Protein AF-A0A4Y2D715-F1 (afdb_monomer)

Sequence (50 aa):
MKIRYDSRATDHNFKEGDLVWMYNPKPRRGLSPKLQQNLEGPYTVVKKLN

Mean predicted aligned error: 6.48 Å

Structure (mmCIF, N/CA/C/O backbone):
data_AF-A0A4Y2D715-F1
#
_entry.id   AF-A0A4Y2D71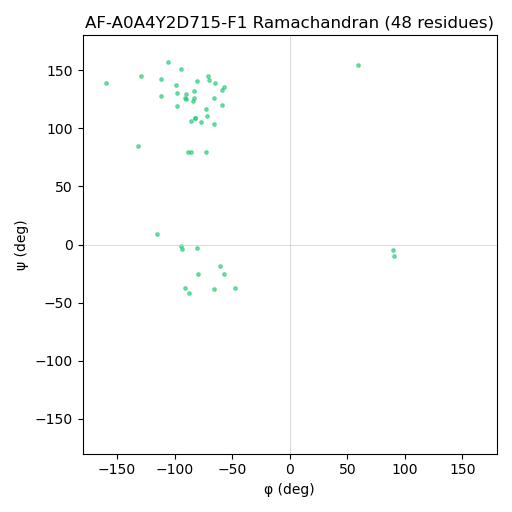5-F1
#
loop_
_atom_site.group_PDB
_atom_site.id
_atom_site.type_symbol
_atom_site.label_atom_id
_atom_site.label_alt_id
_atom_site.label_comp_id
_atom_site.label_asym_id
_atom_site.label_entity_id
_atom_site.label_seq_id
_atom_site.pdbx_PDB_ins_code
_atom_site.Cartn_x
_atom_site.Cartn_y
_atom_site.Cartn_z
_atom_site.occupancy
_atom_site.B_iso_or_equiv
_atom_site.auth_seq_id
_atom_site.auth_comp_id
_atom_site.auth_asym_id
_atom_site.auth_atom_id
_atom_site.pdbx_PDB_model_num
ATOM 1 N N . MET A 1 1 ? 11.487 -17.584 6.034 1.00 69.06 1 MET A N 1
ATOM 2 C CA . MET A 1 1 ? 11.703 -16.202 6.508 1.00 69.06 1 MET A CA 1
ATOM 3 C C . MET A 1 1 ? 13.152 -15.816 6.266 1.00 69.06 1 MET A C 1
ATOM 5 O O . MET A 1 1 ? 14.048 -16.571 6.635 1.00 69.06 1 MET A O 1
ATOM 9 N N . LYS A 1 2 ? 13.407 -14.712 5.569 1.00 81.19 2 LYS A N 1
ATOM 10 C CA . LYS A 1 2 ? 14.760 -14.237 5.267 1.00 81.19 2 LYS A CA 1
ATOM 11 C C . LYS A 1 2 ? 15.204 -13.346 6.432 1.00 81.19 2 LYS A C 1
ATOM 13 O O . LYS A 1 2 ? 15.198 -12.130 6.328 1.00 81.19 2 LYS A O 1
ATOM 18 N N . ILE A 1 3 ? 15.642 -13.973 7.529 1.00 81.62 3 ILE A N 1
ATOM 19 C CA . ILE A 1 3 ? 15.934 -13.339 8.836 1.00 81.62 3 ILE A CA 1
ATOM 20 C C . ILE A 1 3 ? 16.790 -12.063 8.724 1.00 81.62 3 ILE A C 1
ATOM 22 O O . ILE A 1 3 ? 16.542 -11.094 9.429 1.00 81.62 3 ILE A O 1
ATOM 26 N N . ARG A 1 4 ? 17.774 -12.021 7.812 1.00 84.94 4 ARG A N 1
ATOM 27 C CA . ARG A 1 4 ? 18.634 -10.837 7.619 1.00 84.94 4 ARG A CA 1
ATOM 28 C C . ARG A 1 4 ? 17.872 -9.617 7.088 1.00 84.94 4 ARG A C 1
ATOM 30 O O . ARG A 1 4 ? 18.155 -8.505 7.517 1.00 84.94 4 ARG A O 1
ATOM 37 N N . TYR A 1 5 ? 16.917 -9.825 6.186 1.00 83.81 5 TYR A N 1
ATOM 38 C CA . TYR A 1 5 ? 16.145 -8.757 5.543 1.00 83.81 5 TYR A CA 1
ATOM 39 C C . TYR A 1 5 ? 14.872 -8.433 6.329 1.00 83.81 5 TYR A C 1
ATOM 41 O O . TYR A 1 5 ? 14.537 -7.266 6.504 1.00 83.81 5 TYR A O 1
ATOM 49 N N . ASP A 1 6 ? 14.233 -9.461 6.886 1.00 84.31 6 ASP A N 1
ATOM 50 C CA . ASP A 1 6 ? 12.988 -9.342 7.647 1.00 84.31 6 ASP A CA 1
ATOM 51 C C . ASP A 1 6 ? 13.233 -8.882 9.100 1.00 84.31 6 ASP A C 1
ATOM 53 O O . ASP A 1 6 ? 12.284 -8.649 9.838 1.00 84.31 6 ASP A O 1
ATOM 57 N N . SER A 1 7 ? 14.494 -8.712 9.528 1.00 82.50 7 SER A N 1
ATOM 58 C CA . SER A 1 7 ? 14.859 -8.318 10.906 1.00 82.50 7 SER A CA 1
ATOM 59 C C . SER A 1 7 ? 14.302 -6.960 11.351 1.00 82.50 7 SER A C 1
ATOM 61 O O . SER A 1 7 ? 14.257 -6.682 12.546 1.00 82.50 7 SER A O 1
ATOM 63 N N . ARG A 1 8 ? 13.891 -6.111 10.403 1.00 80.88 8 ARG A N 1
ATOM 64 C CA . ARG A 1 8 ? 13.282 -4.793 10.650 1.00 80.88 8 ARG A CA 1
ATOM 65 C C . ARG A 1 8 ? 11.836 -4.701 10.180 1.00 80.88 8 ARG A C 1
ATOM 67 O O . ARG A 1 8 ? 11.290 -3.602 10.143 1.00 80.88 8 ARG A O 1
ATOM 74 N N . ALA A 1 9 ? 11.236 -5.819 9.781 1.00 80.38 9 ALA A N 1
ATOM 75 C CA . ALA A 1 9 ? 9.822 -5.836 9.468 1.00 80.38 9 ALA A CA 1
ATOM 76 C C . ALA A 1 9 ? 9.055 -5.570 10.767 1.00 80.38 9 ALA A C 1
ATOM 78 O O . ALA A 1 9 ? 8.985 -6.418 11.653 1.00 80.38 9 ALA A O 1
ATOM 79 N N . THR A 1 10 ? 8.550 -4.351 10.913 1.00 80.56 10 THR A N 1
ATOM 80 C CA . THR A 1 10 ? 7.617 -4.006 11.977 1.00 80.56 10 THR A CA 1
ATOM 81 C C . THR A 1 10 ? 6.229 -4.468 11.575 1.00 80.56 10 THR A C 1
ATOM 83 O O . THR A 1 10 ? 5.828 -4.310 10.420 1.00 80.56 10 THR A O 1
ATOM 86 N N . ASP A 1 11 ? 5.462 -4.997 12.524 1.00 78.31 11 ASP A N 1
ATOM 87 C CA . ASP A 1 11 ? 4.041 -5.223 12.287 1.00 78.31 11 ASP A CA 1
ATOM 88 C C . ASP A 1 11 ? 3.334 -3.880 12.106 1.00 78.31 11 ASP A C 1
ATOM 90 O O . ASP A 1 11 ? 3.447 -2.963 12.925 1.00 78.31 11 ASP A O 1
ATOM 94 N N . HIS A 1 12 ? 2.619 -3.754 10.992 1.00 78.56 12 HIS A N 1
ATOM 95 C CA . HIS A 1 12 ? 1.864 -2.553 10.669 1.00 78.56 12 HIS A CA 1
ATOM 96 C C . HIS A 1 12 ? 0.488 -2.667 11.333 1.00 78.56 12 HIS A C 1
ATOM 98 O O . HIS A 1 12 ? -0.367 -3.448 10.915 1.00 78.56 12 HIS A O 1
ATOM 104 N N . ASN A 1 13 ? 0.278 -1.908 12.409 1.00 85.25 13 ASN A N 1
ATOM 105 C CA . ASN A 1 13 ? -0.989 -1.880 13.139 1.00 85.25 13 ASN A CA 1
ATOM 106 C C . ASN A 1 13 ? -1.955 -0.873 12.512 1.00 85.25 13 ASN A C 1
ATOM 108 O O 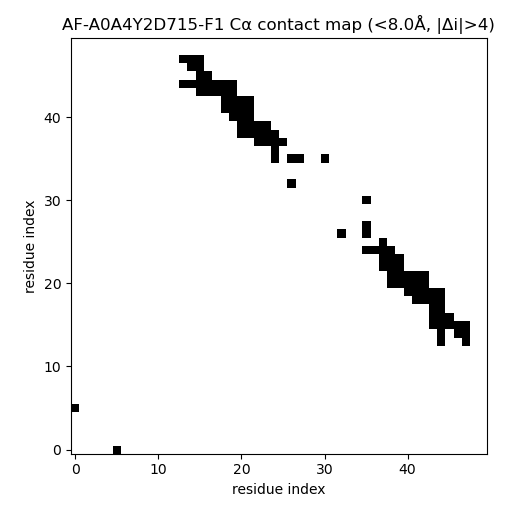. ASN A 1 13 ? -2.104 0.239 13.015 1.00 85.25 13 ASN A O 1
ATOM 112 N N . PHE A 1 14 ? -2.607 -1.273 11.422 1.00 87.69 14 PHE A N 1
ATOM 113 C CA . PHE A 1 14 ? -3.679 -0.481 10.824 1.00 87.69 14 PHE A CA 1
ATOM 114 C C . PHE A 1 14 ? -4.926 -0.469 11.711 1.00 87.69 14 PHE A C 1
ATOM 116 O O . PHE A 1 14 ? -5.293 -1.490 12.306 1.00 87.69 14 PHE A O 1
ATOM 123 N N . LYS A 1 15 ? -5.588 0.682 11.769 1.00 91.31 15 LYS A N 1
ATOM 124 C CA . LYS A 1 15 ? -6.879 0.889 12.425 1.00 91.31 15 LYS A CA 1
ATOM 125 C C . LYS A 1 15 ? -7.980 1.023 11.382 1.00 91.31 15 LYS A C 1
ATOM 127 O O . LYS A 1 15 ? -7.726 1.371 10.232 1.00 91.31 15 LYS A O 1
ATOM 132 N N . GLU A 1 16 ? -9.214 0.750 11.790 1.00 93.06 16 GLU A N 1
ATOM 133 C CA . GLU A 1 16 ? -10.375 1.017 10.942 1.00 93.06 16 GLU A CA 1
ATOM 134 C C . GLU A 1 16 ? -10.430 2.511 10.588 1.00 93.06 16 GLU A C 1
ATOM 136 O O . GLU A 1 16 ? -10.247 3.370 11.450 1.00 93.06 16 GLU A O 1
ATOM 141 N N . GLY A 1 17 ? -10.644 2.812 9.308 1.00 93.00 17 GLY A N 1
ATOM 142 C CA . GLY A 1 17 ? -10.619 4.168 8.760 1.00 93.00 17 GLY A CA 1
ATOM 143 C C . GLY A 1 17 ? -9.256 4.647 8.250 1.00 93.00 17 GLY A C 1
ATOM 144 O O . GLY A 1 17 ? -9.219 5.665 7.558 1.00 93.00 17 GLY A O 1
ATOM 145 N N . ASP A 1 18 ? -8.158 3.926 8.504 1.0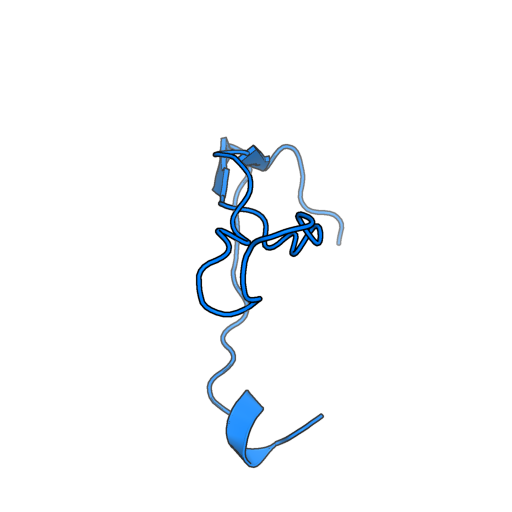0 93.75 18 ASP A N 1
ATOM 146 C CA . ASP A 1 18 ? -6.847 4.293 7.955 1.00 93.75 18 ASP A CA 1
ATOM 147 C C . ASP A 1 18 ? -6.838 4.181 6.424 1.00 93.75 18 ASP A C 1
ATOM 149 O O . ASP A 1 18 ? -7.362 3.218 5.853 1.00 93.75 18 ASP A O 1
ATOM 153 N N . LEU A 1 19 ? -6.196 5.154 5.766 1.00 94.00 19 LEU A N 1
ATOM 154 C CA . LEU A 1 19 ? -5.945 5.122 4.328 1.00 94.00 19 LEU A CA 1
ATOM 155 C C . LEU A 1 19 ? -4.677 4.325 4.029 1.00 94.00 19 LEU A C 1
ATOM 157 O O . LEU A 1 19 ? -3.589 4.659 4.499 1.00 94.00 19 LEU A O 1
ATOM 161 N N . VAL A 1 20 ? -4.815 3.296 3.203 1.00 92.81 20 VAL A N 1
ATOM 162 C CA . VAL A 1 20 ? -3.734 2.383 2.837 1.00 92.81 20 VAL A CA 1
ATOM 163 C C . VAL A 1 20 ? -3.636 2.234 1.326 1.00 92.81 20 VAL A C 1
ATOM 165 O O . VAL A 1 20 ? -4.642 2.221 0.622 1.00 92.81 20 VAL A O 1
ATOM 168 N N . TRP A 1 21 ? -2.410 2.093 0.830 1.00 93.19 21 TRP A N 1
ATOM 169 C CA . TRP A 1 21 ? -2.151 1.742 -0.564 1.00 93.19 21 TRP A CA 1
ATOM 170 C C . TRP A 1 21 ? -1.886 0.248 -0.668 1.00 93.19 21 TRP A C 1
ATOM 172 O O . TRP A 1 21 ? -1.064 -0.293 0.073 1.00 93.19 21 TRP A O 1
ATOM 182 N N . MET A 1 22 ?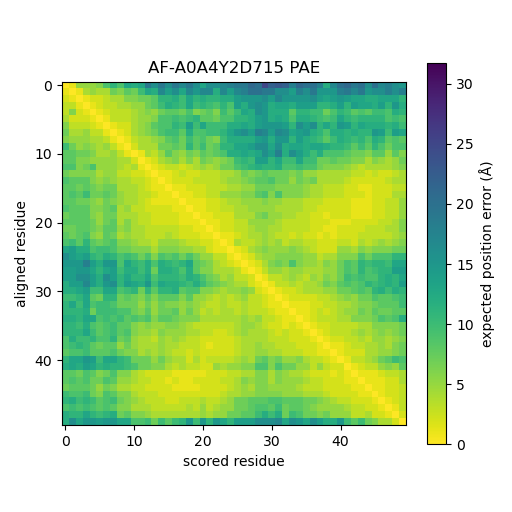 -2.564 -0.423 -1.595 1.00 91.88 22 MET A N 1
ATOM 183 C CA . MET A 1 22 ? -2.394 -1.858 -1.796 1.00 91.88 22 MET A CA 1
ATOM 184 C C . MET A 1 22 ? -1.292 -2.110 -2.822 1.00 91.88 22 MET A C 1
ATOM 186 O O . MET A 1 22 ? -1.318 -1.557 -3.922 1.00 91.88 22 MET A O 1
ATOM 190 N N . TYR A 1 23 ? -0.335 -2.979 -2.498 1.00 89.62 23 TYR A N 1
ATOM 191 C CA . TYR A 1 23 ? 0.621 -3.460 -3.493 1.00 89.62 23 TYR A CA 1
ATOM 192 C C . TYR A 1 23 ? -0.047 -4.520 -4.376 1.00 89.62 23 TYR A C 1
ATOM 194 O O . TYR A 1 23 ? -0.250 -5.658 -3.956 1.00 89.62 23 TYR A O 1
ATOM 202 N N . ASN A 1 24 ? -0.387 -4.142 -5.606 1.00 87.69 24 ASN A N 1
ATOM 203 C CA . ASN A 1 24 ? -0.992 -5.007 -6.608 1.00 87.69 24 ASN A CA 1
ATOM 204 C C . ASN A 1 24 ? -0.260 -4.881 -7.956 1.00 87.69 24 ASN A C 1
ATOM 206 O O . ASN A 1 24 ? -0.661 -4.098 -8.826 1.00 87.69 24 ASN A O 1
ATOM 210 N N . PRO A 1 25 ? 0.837 -5.631 -8.160 1.00 84.44 25 PRO A N 1
ATOM 211 C CA . PRO A 1 25 ? 1.590 -5.601 -9.405 1.00 84.44 25 PRO A CA 1
ATOM 212 C C . PRO A 1 25 ? 0.803 -6.311 -10.520 1.00 84.44 25 PRO A C 1
ATOM 214 O O . PRO A 1 25 ? 1.068 -7.465 -10.842 1.00 84.44 25 PRO A O 1
ATOM 217 N N . LYS A 1 26 ? -0.181 -5.628 -11.122 1.00 83.12 26 LYS A N 1
ATOM 218 C CA . LYS A 1 26 ? -0.938 -6.129 -12.285 1.00 83.12 26 LYS A CA 1
ATOM 219 C C . LYS A 1 26 ? -0.141 -5.869 -13.563 1.00 83.12 26 LYS A C 1
ATOM 221 O O . LYS A 1 26 ? -0.054 -4.705 -13.948 1.00 83.12 26 LYS A O 1
ATOM 226 N N . PRO A 1 27 ? 0.437 -6.876 -14.240 1.00 76.81 27 PRO A N 1
ATOM 227 C CA . PRO A 1 27 ? 1.294 -6.636 -15.399 1.00 76.81 27 PRO A CA 1
ATOM 228 C C . PRO A 1 27 ? 0.542 -5.882 -16.502 1.00 76.81 27 PRO A C 1
ATO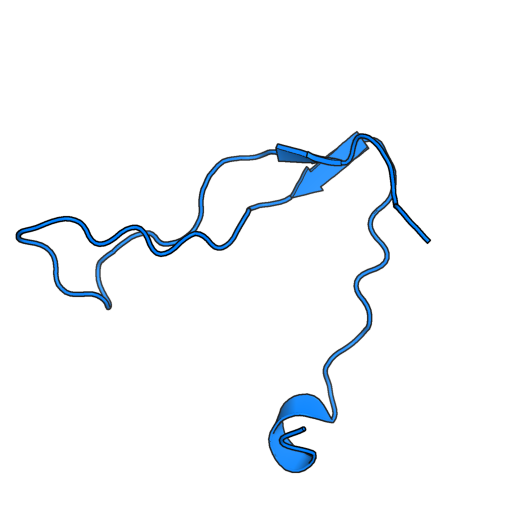M 230 O O . PRO A 1 27 ? -0.467 -6.363 -17.020 1.00 76.81 27 PRO A O 1
ATOM 233 N N . ARG A 1 28 ? 1.033 -4.700 -16.881 1.00 82.94 28 ARG A N 1
ATOM 234 C CA . ARG A 1 28 ? 0.527 -3.930 -18.020 1.00 82.94 28 ARG A CA 1
ATOM 235 C C . ARG A 1 28 ? 1.422 -4.208 -19.220 1.00 82.94 28 ARG A C 1
ATOM 237 O O . ARG A 1 28 ? 2.623 -3.950 -19.182 1.00 82.94 28 ARG A O 1
ATOM 244 N N . ARG A 1 29 ? 0.842 -4.754 -20.295 1.00 87.38 29 ARG A N 1
ATOM 245 C CA . ARG A 1 29 ? 1.582 -5.000 -21.543 1.00 87.38 29 ARG A CA 1
ATOM 246 C C . ARG A 1 29 ? 2.185 -3.684 -22.047 1.00 87.38 29 ARG A C 1
ATOM 248 O O . ARG A 1 29 ? 1.507 -2.663 -22.055 1.00 87.38 29 ARG A O 1
ATOM 255 N N . GLY A 1 30 ? 3.448 -3.727 -22.465 1.00 86.56 30 GLY A N 1
ATOM 256 C CA . GLY A 1 30 ? 4.154 -2.578 -23.043 1.00 86.56 30 GLY A CA 1
ATOM 257 C C . GLY A 1 30 ? 4.901 -1.679 -22.050 1.00 86.56 30 GLY A C 1
ATOM 258 O O . GLY A 1 30 ? 5.628 -0.797 -22.495 1.00 86.56 30 GLY A O 1
ATOM 259 N N . LEU A 1 31 ? 4.795 -1.909 -20.735 1.00 85.19 31 LEU A N 1
ATOM 260 C CA . LEU A 1 31 ? 5.593 -1.209 -19.720 1.00 85.19 31 LEU A CA 1
ATOM 261 C C . LEU A 1 31 ? 6.584 -2.165 -19.054 1.00 85.19 31 LEU A C 1
ATOM 263 O O . LEU A 1 31 ? 6.274 -3.330 -18.806 1.00 85.19 31 LEU A O 1
ATOM 267 N N . SER A 1 32 ? 7.789 -1.674 -18.750 1.00 86.38 32 SER A N 1
ATOM 268 C CA . SER A 1 32 ? 8.744 -2.469 -17.980 1.00 86.38 32 SER A CA 1
ATOM 269 C C . SER A 1 32 ? 8.262 -2.593 -16.524 1.00 86.38 32 SER A C 1
ATOM 271 O O . SER A 1 32 ? 7.726 -1.625 -15.979 1.00 86.38 32 SER A O 1
ATOM 273 N N . 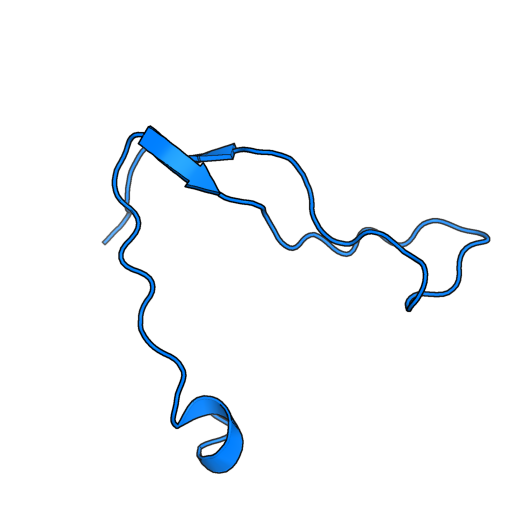PRO A 1 33 ? 8.492 -3.732 -15.843 1.00 83.31 33 PRO A N 1
ATOM 274 C CA . PRO A 1 33 ? 8.028 -3.935 -14.465 1.00 83.31 33 PRO A CA 1
ATOM 275 C C . PRO A 1 33 ? 8.531 -2.888 -13.463 1.00 83.31 33 PRO A C 1
ATOM 277 O O . PRO A 1 33 ? 7.892 -2.648 -12.445 1.00 83.31 33 PRO A O 1
ATOM 280 N N . LYS A 1 34 ? 9.677 -2.257 -13.750 1.00 85.12 34 LYS A N 1
ATOM 281 C CA . LYS A 1 34 ? 10.268 -1.206 -12.911 1.00 85.12 34 LYS A CA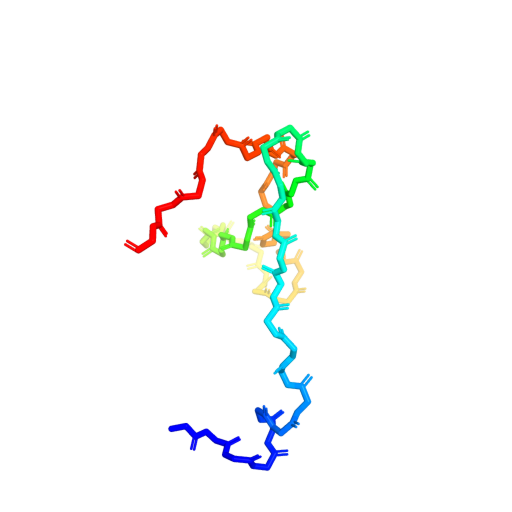 1
ATOM 282 C C . LYS A 1 34 ? 9.611 0.161 -13.103 1.00 85.12 34 LYS A C 1
ATOM 284 O O . LYS A 1 34 ? 9.680 0.987 -12.204 1.00 85.12 34 LYS A O 1
ATOM 289 N N . LEU A 1 35 ? 9.017 0.402 -14.273 1.00 84.56 35 LEU A N 1
ATOM 290 C CA . LEU A 1 35 ? 8.308 1.643 -14.602 1.00 84.56 35 LEU A CA 1
ATOM 291 C C . LEU A 1 35 ? 6.806 1.542 -14.322 1.00 84.56 35 LEU A C 1
ATOM 293 O O . LEU A 1 35 ? 6.069 2.509 -14.501 1.00 84.56 35 LEU A O 1
ATOM 297 N N . GLN A 1 36 ? 6.336 0.370 -13.903 1.00 89.06 36 GLN A N 1
ATOM 298 C CA . GLN A 1 36 ? 4.935 0.147 -13.623 1.00 89.06 36 GLN A CA 1
ATOM 299 C C . GLN A 1 36 ? 4.574 0.615 -12.210 1.00 89.06 36 GLN A C 1
ATOM 301 O O . GLN A 1 36 ? 5.225 0.246 -11.232 1.00 89.06 36 GLN A O 1
ATOM 306 N N . GLN A 1 37 ? 3.486 1.378 -12.088 1.00 86.75 37 GLN A N 1
ATOM 307 C CA . GLN A 1 37 ? 2.892 1.654 -10.786 1.00 86.75 37 GL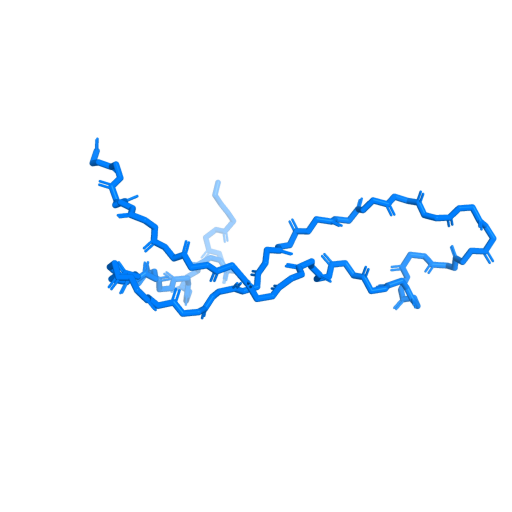N A CA 1
ATOM 308 C C . GLN A 1 37 ? 2.205 0.385 -10.273 1.00 86.75 37 GLN A C 1
ATOM 310 O O . GLN A 1 37 ? 1.191 -0.052 -10.814 1.00 86.75 37 GLN A O 1
ATOM 315 N N . ASN A 1 38 ? 2.785 -0.205 -9.230 1.00 90.19 38 ASN A N 1
ATOM 316 C CA . ASN A 1 38 ? 2.258 -1.402 -8.570 1.00 90.19 38 ASN A CA 1
ATOM 317 C C . ASN A 1 38 ? 1.390 -1.067 -7.354 1.00 90.19 38 ASN A C 1
ATOM 319 O O . ASN A 1 38 ? 0.896 -1.973 -6.696 1.00 90.19 38 ASN A O 1
ATOM 323 N N . LEU A 1 39 ? 1.241 0.217 -7.025 1.00 90.69 39 LEU A N 1
ATOM 324 C CA . LEU A 1 39 ? 0.380 0.676 -5.944 1.00 90.69 39 LEU A CA 1
ATOM 325 C C . LEU A 1 39 ? -1.009 0.963 -6.502 1.00 90.69 39 LEU A C 1
ATOM 327 O O . LEU A 1 39 ? -1.159 1.722 -7.460 1.00 90.69 39 LEU A O 1
ATOM 331 N N . GLU A 1 40 ? -2.011 0.354 -5.893 1.00 91.75 40 GLU A N 1
ATOM 332 C CA . GLU A 1 40 ? -3.414 0.525 -6.226 1.00 91.75 40 GLU A CA 1
ATOM 333 C C . GLU A 1 40 ? -4.110 1.248 -5.077 1.00 91.75 40 GLU A C 1
ATOM 335 O O . GLU A 1 40 ? -4.000 0.801 -3.937 1.00 91.75 40 GLU A O 1
ATOM 340 N N . GLY A 1 41 ? -4.809 2.335 -5.429 1.00 86.88 41 GLY A N 1
ATOM 341 C CA . GLY A 1 41 ? -5.816 3.038 -4.631 1.00 86.88 41 GLY A CA 1
ATOM 342 C C . GLY A 1 41 ? -5.380 3.604 -3.272 1.00 86.88 41 GLY A C 1
ATOM 343 O O . GLY A 1 41 ? -4.507 3.069 -2.602 1.00 86.88 41 GLY A O 1
ATOM 344 N N . PRO A 1 42 ? -6.061 4.643 -2.781 1.00 90.56 42 PRO A N 1
ATOM 345 C CA . PRO A 1 42 ? -6.277 4.784 -1.356 1.00 90.56 42 PRO A CA 1
ATOM 346 C C . PRO A 1 42 ? -7.483 3.914 -0.968 1.00 90.56 42 PRO A C 1
ATOM 348 O O . PRO A 1 42 ? -8.622 4.208 -1.328 1.00 90.56 42 PRO A O 1
ATOM 351 N N . TYR A 1 43 ? -7.232 2.820 -0.262 1.00 94.31 43 TYR A N 1
ATOM 352 C CA . TYR A 1 43 ? -8.262 2.003 0.373 1.00 94.31 43 TYR A CA 1
ATOM 353 C C . TYR A 1 43 ? -8.450 2.437 1.819 1.00 94.31 43 TYR A C 1
ATOM 355 O O . TYR A 1 43 ? -7.502 2.889 2.454 1.00 94.31 43 TYR A O 1
ATOM 363 N N . THR A 1 44 ? -9.651 2.256 2.356 1.00 95.44 44 THR A N 1
ATOM 364 C CA . THR A 1 44 ? -9.897 2.377 3.792 1.00 95.44 44 THR A CA 1
ATOM 365 C C . THR A 1 44 ? -9.918 1.000 4.431 1.00 95.44 44 THR A C 1
ATOM 367 O O . THR A 1 44 ? -10.505 0.048 3.909 1.00 95.44 44 THR A O 1
ATOM 370 N N . VAL A 1 45 ? -9.277 0.878 5.585 1.00 92.94 45 VAL A N 1
ATOM 371 C CA . VAL A 1 45 ? -9.363 -0.343 6.384 1.00 92.94 45 VAL A CA 1
ATOM 372 C C . VAL A 1 45 ? -10.750 -0.405 7.019 1.00 92.94 45 VAL A C 1
ATOM 374 O O . VAL A 1 45 ? -11.115 0.467 7.799 1.00 92.94 45 VAL A O 1
ATOM 377 N N . VAL A 1 46 ? -11.540 -1.421 6.666 1.00 93.56 46 VAL A N 1
ATOM 378 C CA . VAL A 1 46 ? -12.907 -1.595 7.195 1.00 93.56 46 VAL A CA 1
ATOM 379 C C . VAL A 1 46 ? -12.903 -2.371 8.502 1.00 93.56 46 VAL A C 1
ATOM 381 O O . VAL A 1 46 ? -13.646 -2.034 9.412 1.00 93.56 46 VAL A O 1
ATOM 384 N N . LYS A 1 47 ? -12.092 -3.429 8.581 1.00 92.06 47 LYS A N 1
ATOM 385 C CA . LYS A 1 47 ? -11.990 -4.288 9.758 1.00 92.06 47 LYS A CA 1
ATOM 386 C C . LYS A 1 47 ? -10.680 -5.059 9.745 1.00 92.06 47 LYS A C 1
ATOM 388 O O . LYS A 1 47 ? -10.290 -5.590 8.704 1.00 92.06 47 LYS A O 1
ATOM 393 N N . LYS A 1 48 ? -10.034 -5.179 10.906 1.00 86.62 48 LYS A N 1
ATOM 394 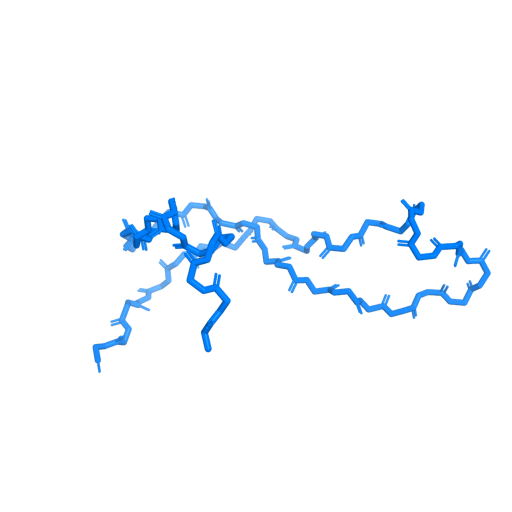C CA . LYS A 1 48 ? -8.924 -6.119 11.107 1.00 86.62 48 LYS A CA 1
ATOM 395 C C . LYS A 1 48 ? -9.486 -7.502 11.437 1.00 86.62 48 LYS A C 1
ATOM 397 O O . LYS A 1 48 ? -10.302 -7.646 12.346 1.00 86.62 48 LYS A O 1
ATOM 402 N N . LEU A 1 49 ? -9.063 -8.512 10.684 1.00 84.19 49 LEU A N 1
ATOM 403 C CA . LEU A 1 49 ? -9.329 -9.912 11.009 1.00 84.19 49 LEU A CA 1
ATOM 404 C C . LEU A 1 49 ? -8.166 -10.409 11.881 1.00 84.19 49 LEU A C 1
ATOM 406 O O . LEU A 1 49 ? -7.010 -10.214 11.501 1.00 84.19 49 LEU A O 1
ATOM 410 N N . ASN A 1 50 ? -8.483 -10.952 13.060 1.00 74.81 50 ASN A N 1
ATOM 411 C CA . ASN A 1 50 ? -7.515 -11.532 13.999 1.00 74.81 50 ASN A CA 1
ATOM 412 C C . ASN A 1 50 ? -7.240 -12.995 13.662 1.00 74.81 50 ASN A C 1
ATOM 414 O O . ASN A 1 50 ? -8.218 -13.689 13.300 1.00 74.81 50 ASN A O 1
#

Secondary structure (DSSP, 8-state):
--HHHHTT-------TT-EEEEE---PPTTS-TTTS--EEEEEEP-----

pLDDT: mean 86.5, std 5.65, range [69.06, 95.44]

Solvent-accessible surface area (backbone atoms only — not comparable to full-atom values): 3523 Å² total; per-residue (Å²): 131,62,63,86,74,53,70,74,68,68,86,80,84,80,50,69,68,41,78,41,68,42,85,50,79,71,88,54,87,96,56,56,81,87,78,48,82,31,67,45,64,84,41,64,37,80,70,86,86,131

Organism: Araneus ventricosus (NCBI:txid182803)

Radius of gyration: 14.74 Å; Cα contacts (8 Å, |Δi|>4): 50; chains: 1; bounding box: 32×21×37 Å

Foldseek 3Di:
DPCVVCVPVDDDDDDFQDFDWDQAQDDDPPDDSVRDDRTDDRDGDHDDDD